Protein AF-A0A932M7Z5-F1 (afdb_monomer_lite)

Structure (mmCIF, N/CA/C/O backbone):
data_AF-A0A932M7Z5-F1
#
_entry.id   AF-A0A932M7Z5-F1
#
loop_
_atom_site.group_PDB
_atom_site.id
_atom_site.type_symbol
_atom_site.label_atom_id
_atom_site.label_alt_id
_atom_site.label_comp_id
_atom_site.label_asym_id
_atom_site.label_entity_id
_atom_site.label_seq_id
_atom_site.pdbx_PDB_ins_code
_atom_site.Cartn_x
_atom_site.Cartn_y
_atom_site.Cartn_z
_atom_site.occupancy
_atom_site.B_iso_or_equiv
_atom_site.auth_seq_id
_atom_site.auth_comp_id
_atom_site.auth_asym_id
_atom_site.auth_atom_id
_atom_site.pdbx_PDB_model_num
ATOM 1 N N . MET A 1 1 ? -19.912 11.117 12.215 1.00 63.91 1 MET A N 1
ATOM 2 C CA . MET A 1 1 ? -18.447 11.247 12.408 1.00 63.91 1 MET A CA 1
ATOM 3 C C . MET A 1 1 ? -17.814 11.539 11.056 1.00 63.91 1 MET A C 1
ATOM 5 O O . MET A 1 1 ? -18.354 11.067 10.069 1.00 63.91 1 MET A O 1
ATOM 9 N N . GLN A 1 2 ? -16.744 12.336 10.989 1.00 80.19 2 GLN A N 1
ATOM 10 C CA . GLN A 1 2 ? -16.013 12.571 9.733 1.00 80.19 2 GLN A CA 1
ATOM 11 C C . GLN A 1 2 ? -14.904 11.522 9.574 1.00 80.19 2 GLN A C 1
ATOM 13 O O . GLN A 1 2 ? -14.180 11.260 10.540 1.00 80.19 2 GLN A O 1
ATOM 18 N N . SER A 1 3 ? -14.764 10.945 8.381 1.00 88.50 3 SER A N 1
ATOM 19 C CA . SER A 1 3 ? -13.643 10.065 8.031 1.00 88.50 3 SER A CA 1
ATOM 20 C C . SER A 1 3 ? -12.404 10.894 7.700 1.00 88.50 3 SER A C 1
ATOM 22 O O . SER A 1 3 ? -12.490 11.932 7.046 1.00 88.50 3 SER A O 1
ATOM 24 N N . LYS A 1 4 ? -11.243 10.438 8.158 1.00 93.50 4 LYS A N 1
ATOM 25 C CA . LYS A 1 4 ? -9.931 10.989 7.827 1.00 93.50 4 LYS A CA 1
ATOM 26 C C . LYS A 1 4 ? -9.373 10.188 6.661 1.00 93.50 4 LYS A C 1
ATOM 28 O O . LYS A 1 4 ? -9.180 8.983 6.785 1.00 93.50 4 LYS A O 1
ATOM 33 N N . VAL A 1 5 ? -9.119 10.855 5.544 1.00 95.12 5 VAL A N 1
ATOM 34 C CA . VAL A 1 5 ? -8.548 10.224 4.351 1.00 95.12 5 VAL A CA 1
ATOM 35 C C . VAL A 1 5 ? -7.115 10.709 4.183 1.00 95.12 5 VAL A C 1
ATOM 37 O O . VAL A 1 5 ? -6.866 11.913 4.180 1.00 95.12 5 VAL A O 1
ATOM 40 N N . VAL A 1 6 ? -6.180 9.770 4.064 1.00 95.69 6 VAL A N 1
ATOM 41 C CA . VAL A 1 6 ? -4.764 10.029 3.794 1.00 95.69 6 VAL A CA 1
ATOM 42 C C . VAL A 1 6 ? -4.445 9.515 2.404 1.00 95.69 6 VAL A C 1
ATOM 44 O O . V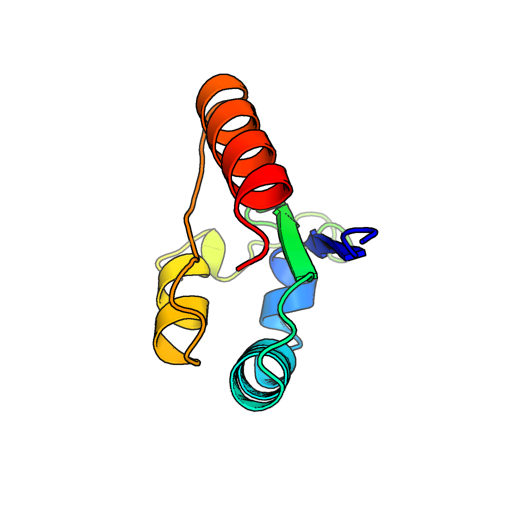AL A 1 6 ? -4.742 8.367 2.085 1.00 95.69 6 VAL A O 1
ATOM 47 N N . PHE A 1 7 ? -3.828 10.367 1.595 1.00 96.81 7 PHE A N 1
ATOM 48 C CA . PHE A 1 7 ? -3.304 10.010 0.286 1.00 96.81 7 PHE A CA 1
ATOM 49 C C . PHE A 1 7 ? -1.791 9.872 0.372 1.00 96.81 7 PHE A C 1
ATOM 51 O O . PHE A 1 7 ? -1.121 10.745 0.923 1.00 96.81 7 PHE A O 1
ATOM 58 N N . ASP A 1 8 ? -1.268 8.788 -0.183 1.00 96.62 8 ASP A N 1
ATOM 59 C CA . ASP A 1 8 ? 0.152 8.466 -0.156 1.00 96.62 8 ASP A CA 1
ATOM 60 C C . ASP A 1 8 ? 0.578 7.797 -1.467 1.00 96.62 8 ASP A C 1
ATOM 62 O O . ASP A 1 8 ? -0.256 7.319 -2.236 1.00 96.62 8 ASP A O 1
ATOM 66 N N . GLY A 1 9 ? 1.879 7.762 -1.731 1.00 96.44 9 GLY A N 1
ATOM 67 C CA . GLY A 1 9 ? 2.457 7.018 -2.850 1.00 96.44 9 GLY A CA 1
ATOM 68 C C . GLY A 1 9 ? 3.122 5.735 -2.366 1.00 96.44 9 GLY A C 1
ATOM 69 O O . GLY A 1 9 ? 3.672 5.700 -1.266 1.00 96.44 9 GLY A O 1
ATOM 70 N N . ASN A 1 10 ? 3.152 4.697 -3.200 1.00 96.69 10 ASN A N 1
ATOM 71 C CA . ASN A 1 10 ? 3.886 3.456 -2.927 1.00 96.69 10 ASN A CA 1
ATOM 72 C C . ASN A 1 10 ? 5.338 3.710 -2.490 1.00 96.69 10 ASN A C 1
ATOM 74 O O . ASN A 1 10 ? 5.796 3.125 -1.515 1.00 96.69 10 ASN A O 1
ATOM 78 N N . GLY A 1 11 ? 6.055 4.616 -3.163 1.00 96.38 11 GLY A N 1
ATOM 79 C CA . GLY A 1 11 ? 7.433 4.955 -2.816 1.00 96.38 11 GLY A CA 1
ATOM 80 C C . GLY A 1 11 ? 7.565 5.615 -1.440 1.00 96.38 11 GLY A C 1
ATOM 81 O O . GLY A 1 11 ? 8.467 5.280 -0.680 1.00 96.38 11 GLY A O 1
ATOM 82 N N . SER A 1 12 ? 6.650 6.521 -1.096 1.00 96.38 12 SER A N 1
ATOM 83 C CA . SER A 1 12 ? 6.624 7.180 0.217 1.00 96.38 12 SER A CA 1
ATOM 84 C C . SER A 1 12 ? 6.303 6.177 1.330 1.00 96.38 12 SER A C 1
ATOM 86 O O . SER A 1 12 ? 7.030 6.106 2.324 1.00 96.38 12 SER A O 1
ATOM 88 N N . LEU A 1 13 ? 5.312 5.307 1.114 1.00 97.75 13 LEU A N 1
ATOM 89 C CA . LEU A 1 13 ? 4.970 4.256 2.066 1.00 97.75 13 LEU A CA 1
ATOM 90 C C . LEU A 1 13 ? 6.112 3.247 2.257 1.00 97.75 13 LEU A C 1
ATOM 92 O O . LEU A 1 13 ? 6.420 2.885 3.391 1.00 97.75 13 LEU A O 1
ATOM 96 N N . LEU A 1 14 ? 6.785 2.832 1.178 1.00 97.31 14 LEU A N 1
ATOM 97 C CA . LEU A 1 14 ? 7.955 1.948 1.246 1.00 97.31 14 LEU A CA 1
ATOM 98 C C . LEU A 1 14 ? 9.086 2.542 2.095 1.00 97.31 14 LEU A C 1
ATOM 100 O O . LEU A 1 14 ? 9.768 1.808 2.809 1.00 97.31 14 LEU A O 1
ATOM 104 N N . LEU A 1 15 ? 9.272 3.862 2.051 1.00 96.31 15 LEU A N 1
ATOM 105 C CA . LEU A 1 15 ? 10.263 4.563 2.871 1.00 96.31 15 LEU A CA 1
ATOM 106 C C 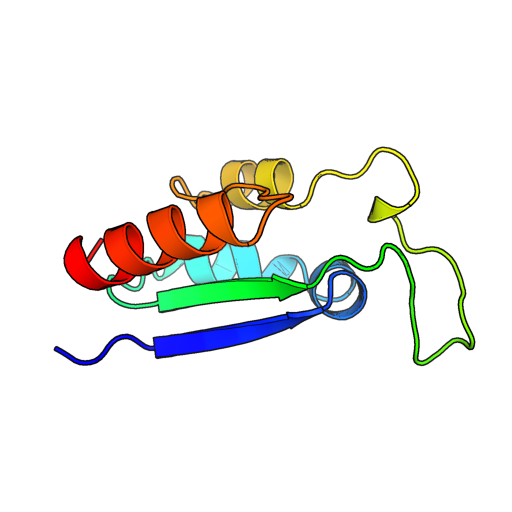. LEU A 1 15 ? 9.805 4.771 4.325 1.00 96.31 15 LEU A C 1
ATOM 108 O O . LEU A 1 15 ? 10.629 5.106 5.174 1.00 96.31 15 LEU A O 1
ATOM 112 N N . ASN A 1 16 ? 8.523 4.550 4.633 1.00 97.31 16 ASN A N 1
ATOM 113 C CA . ASN A 1 16 ? 7.941 4.757 5.958 1.00 97.31 16 ASN A CA 1
ATOM 114 C C . ASN A 1 16 ? 7.003 3.615 6.397 1.00 97.31 16 ASN A C 1
ATOM 116 O O . ASN A 1 16 ? 5.915 3.844 6.932 1.00 97.31 16 ASN A O 1
ATOM 120 N N . LEU A 1 17 ? 7.430 2.361 6.226 1.00 98.06 17 LEU A N 1
ATOM 121 C CA . LEU A 1 17 ? 6.628 1.189 6.612 1.00 98.06 17 LEU A CA 1
ATOM 122 C C . LEU A 1 17 ? 6.304 1.133 8.115 1.00 98.06 17 LEU A C 1
ATOM 124 O O . LEU A 1 17 ? 5.287 0.561 8.504 1.00 98.06 17 LEU A O 1
ATOM 128 N N . GLY A 1 18 ? 7.120 1.765 8.968 1.00 98.06 18 GLY A N 1
ATOM 129 C CA . GLY A 1 18 ? 6.853 1.870 10.408 1.00 98.06 18 GLY A CA 1
ATOM 130 C C . GLY A 1 18 ? 5.537 2.586 10.737 1.00 98.06 18 GLY A C 1
ATOM 131 O O . GLY A 1 18 ? 4.931 2.311 11.774 1.00 98.06 18 GLY A O 1
ATOM 132 N N . SER A 1 19 ? 5.045 3.443 9.836 1.00 97.69 19 SER A N 1
ATOM 133 C CA . SER A 1 19 ? 3.738 4.091 9.983 1.00 97.69 19 SER A CA 1
ATOM 134 C C . SER A 1 19 ? 2.579 3.091 10.017 1.00 97.69 19 SER A C 1
ATOM 136 O O . SER A 1 19 ? 1.652 3.279 10.801 1.00 97.69 19 SER A O 1
ATOM 138 N N . LEU A 1 20 ? 2.653 1.989 9.260 1.00 98.25 20 LEU A N 1
ATOM 139 C CA . LEU A 1 20 ? 1.615 0.952 9.246 1.00 98.25 20 LEU A CA 1
ATOM 140 C C . LEU A 1 20 ? 1.499 0.265 10.608 1.00 98.25 20 LEU A C 1
ATOM 142 O O . LEU A 1 20 ? 0.393 0.055 11.099 1.00 98.25 20 LEU A O 1
ATOM 146 N N . ALA A 1 21 ? 2.633 -0.018 11.256 1.00 98.12 21 ALA A N 1
ATOM 147 C CA . ALA A 1 21 ? 2.650 -0.579 12.604 1.00 98.12 21 ALA A CA 1
ATOM 148 C C . ALA A 1 21 ? 2.068 0.403 13.636 1.00 98.12 21 ALA A C 1
ATOM 150 O O . ALA A 1 21 ? 1.341 -0.006 14.542 1.00 98.12 21 ALA A O 1
ATOM 151 N N . ALA A 1 22 ? 2.348 1.703 13.498 1.00 97.81 22 ALA A N 1
ATOM 152 C CA . ALA A 1 22 ? 1.763 2.724 14.365 1.00 97.81 22 ALA A CA 1
ATOM 153 C C . ALA A 1 22 ? 0.239 2.832 14.174 1.00 97.81 22 ALA A C 1
ATOM 155 O O . ALA A 1 22 ? -0.499 2.830 15.159 1.00 97.81 22 ALA A O 1
ATOM 156 N N . ILE A 1 23 ? -0.237 2.864 12.924 1.00 97.31 23 ILE A N 1
ATOM 157 C CA . ILE A 1 23 ? -1.669 2.877 12.588 1.00 97.31 23 ILE A CA 1
ATOM 158 C C . ILE A 1 23 ? -2.363 1.641 13.167 1.00 97.31 23 ILE A C 1
ATOM 160 O O . ILE A 1 23 ? -3.390 1.778 13.828 1.00 97.31 23 ILE A O 1
ATOM 164 N N . ALA A 1 24 ? -1.781 0.453 12.984 1.00 97.50 24 ALA A N 1
ATOM 165 C CA . ALA A 1 24 ? -2.346 -0.793 13.489 1.00 97.50 24 ALA A CA 1
ATOM 166 C C . ALA A 1 24 ? -2.484 -0.813 15.022 1.00 97.50 24 ALA A C 1
ATOM 168 O O . ALA A 1 24 ? -3.512 -1.258 15.533 1.00 97.50 24 ALA A O 1
ATOM 169 N N . ASN A 1 25 ? -1.492 -0.292 15.756 1.00 97.81 25 ASN A N 1
ATOM 170 C CA . ASN A 1 25 ? -1.538 -0.209 17.221 1.00 97.81 25 ASN A CA 1
ATOM 171 C C . ASN A 1 25 ? -2.517 0.856 17.736 1.00 97.81 25 ASN A C 1
ATOM 173 O O . ASN A 1 25 ? -3.137 0.661 18.778 1.00 97.81 25 ASN A O 1
ATOM 177 N N . LEU A 1 26 ? -2.650 1.985 17.033 1.00 96.81 26 LEU A N 1
ATOM 178 C CA . LEU A 1 26 ? -3.583 3.051 17.413 1.00 96.81 26 LEU A CA 1
ATOM 179 C C . LEU A 1 26 ? -5.038 2.720 17.063 1.00 96.81 26 LEU A C 1
ATOM 181 O O . LEU A 1 26 ? -5.941 3.280 17.677 1.00 96.81 26 LEU A O 1
ATOM 185 N N . HIS A 1 27 ? -5.252 1.844 16.079 1.00 93.56 27 HIS A N 1
ATOM 186 C CA . HIS A 1 27 ? -6.562 1.373 15.630 1.00 93.56 27 HIS A CA 1
ATOM 187 C C . HIS A 1 27 ? -7.601 2.498 15.411 1.00 93.56 27 HIS A C 1
ATOM 189 O O . HIS A 1 27 ? -8.694 2.474 15.981 1.00 93.56 27 HIS A O 1
ATOM 195 N N . PRO A 1 28 ? -7.281 3.537 14.613 1.00 92.56 28 PRO A N 1
ATOM 196 C CA . PRO A 1 28 ? -8.205 4.642 14.396 1.00 92.56 28 PRO A CA 1
ATOM 197 C C . PRO A 1 28 ? -9.435 4.193 13.591 1.00 92.56 28 PRO A C 1
ATOM 199 O O . PRO A 1 28 ? -9.336 3.974 12.390 1.00 92.56 28 PRO A O 1
ATOM 202 N N . HIS A 1 29 ? -10.609 4.183 14.228 1.00 89.50 29 HIS A N 1
ATOM 203 C CA . HIS A 1 29 ? -11.900 3.760 13.646 1.00 89.50 29 HIS A CA 1
ATOM 204 C C . HIS A 1 29 ? -12.434 4.603 12.471 1.00 89.50 29 HIS A C 1
ATOM 206 O O . HIS A 1 29 ? -13.563 4.434 12.020 1.00 89.50 29 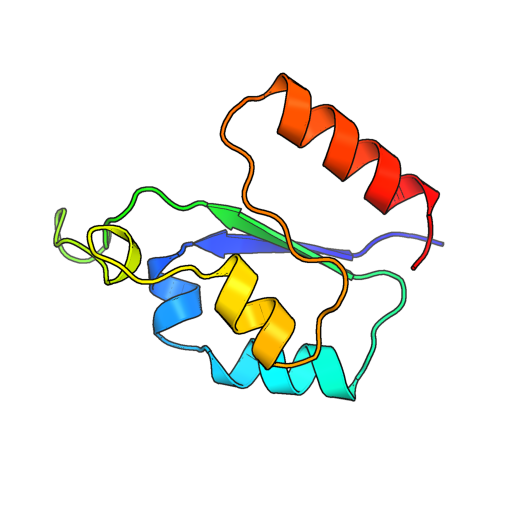HIS A O 1
ATOM 212 N N . ASN A 1 30 ? -11.697 5.626 12.046 1.00 91.44 30 ASN A N 1
ATOM 213 C CA . ASN A 1 30 ? -12.148 6.551 11.014 1.00 91.44 30 ASN A CA 1
ATOM 214 C C . ASN A 1 30 ? -11.038 6.942 10.040 1.00 91.44 30 ASN A C 1
ATOM 216 O O . ASN A 1 30 ? -11.116 8.024 9.461 1.00 91.44 30 ASN A O 1
ATOM 220 N N . LEU A 1 31 ? -9.996 6.120 9.889 1.00 94.31 31 LEU A N 1
ATOM 221 C CA . LEU A 1 31 ? -8.879 6.394 8.987 1.00 94.31 31 LEU A CA 1
ATOM 222 C C . LEU A 1 31 ? -8.951 5.521 7.731 1.00 94.31 31 LEU A C 1
ATOM 224 O O . LEU A 1 31 ? -8.985 4.300 7.820 1.00 94.31 31 LEU A O 1
ATOM 228 N N . ILE A 1 32 ? -8.869 6.155 6.564 1.00 95.31 32 ILE A N 1
ATOM 229 C CA . ILE A 1 32 ? -8.708 5.491 5.268 1.00 95.31 32 ILE A CA 1
ATOM 230 C C . ILE A 1 32 ? -7.367 5.939 4.684 1.00 95.31 32 ILE A C 1
ATOM 232 O O . ILE A 1 32 ? -7.157 7.132 4.463 1.00 95.31 32 ILE A O 1
ATOM 236 N N . HIS A 1 33 ? -6.458 4.998 4.431 1.00 96.69 33 HIS A N 1
ATOM 237 C CA . HIS A 1 33 ? -5.151 5.265 3.821 1.00 96.69 33 HIS A CA 1
ATOM 238 C C . HIS A 1 33 ? -5.151 4.753 2.382 1.00 96.69 33 HIS A C 1
ATOM 240 O O . HIS A 1 33 ? -5.173 3.551 2.136 1.00 96.69 33 HIS A O 1
ATOM 246 N N . ILE A 1 34 ? -5.165 5.680 1.430 1.00 97.12 34 ILE A N 1
ATOM 247 C CA . ILE A 1 34 ? -5.176 5.403 -0.004 1.00 97.12 34 ILE A CA 1
ATOM 248 C C . ILE A 1 34 ? -3.750 5.545 -0.522 1.00 97.12 34 ILE A C 1
ATOM 250 O O . ILE A 1 34 ? -3.155 6.619 -0.428 1.00 97.12 34 ILE A O 1
ATOM 254 N N . VAL A 1 35 ? -3.220 4.462 -1.084 1.00 97.50 35 VAL A N 1
ATOM 255 C CA . VAL A 1 35 ? -1.858 4.406 -1.617 1.00 97.50 35 VAL A CA 1
ATOM 256 C C . VAL A 1 35 ? -1.924 4.283 -3.132 1.00 97.50 35 VAL A C 1
ATOM 258 O O . VAL A 1 35 ? -2.461 3.309 -3.658 1.00 97.50 35 VAL A O 1
ATOM 261 N N . PHE A 1 36 ? -1.375 5.267 -3.835 1.00 96.44 36 PHE A N 1
ATOM 262 C CA . PHE A 1 36 ? -1.221 5.217 -5.282 1.00 96.44 36 PHE A CA 1
ATOM 263 C C . PHE A 1 36 ? 0.043 4.440 -5.631 1.00 96.44 36 PHE A C 1
ATOM 265 O O . PHE A 1 36 ? 1.155 4.865 -5.314 1.00 96.44 36 PHE A O 1
ATOM 272 N N . ASP A 1 37 ? -0.135 3.297 -6.284 1.00 96.50 37 ASP A N 1
ATOM 273 C CA . ASP A 1 37 ? 0.962 2.442 -6.716 1.00 96.50 37 ASP A CA 1
ATOM 274 C C . ASP A 1 37 ? 1.163 2.540 -8.228 1.00 96.50 37 ASP A C 1
ATOM 276 O O . ASP A 1 37 ? 0.502 1.871 -9.018 1.00 96.50 37 ASP A O 1
ATOM 280 N N . ASN A 1 38 ? 2.078 3.419 -8.631 1.00 95.19 38 ASN A N 1
ATOM 281 C CA . ASN A 1 38 ? 2.549 3.542 -10.011 1.00 95.19 38 ASN A CA 1
ATOM 282 C C . ASN A 1 38 ? 3.839 2.729 -10.254 1.00 95.19 38 ASN A C 1
ATOM 284 O O . ASN A 1 38 ? 4.502 2.922 -11.273 1.00 95.19 38 ASN A O 1
ATOM 288 N N . ALA A 1 39 ? 4.232 1.870 -9.306 1.00 96.62 39 ALA A N 1
ATOM 289 C CA . ALA A 1 39 ? 5.459 1.081 -9.325 1.00 96.62 39 ALA A CA 1
ATOM 290 C C . ALA A 1 39 ? 6.771 1.890 -9.437 1.00 96.62 39 ALA A C 1
ATOM 292 O O . ALA A 1 39 ? 7.835 1.309 -9.665 1.00 96.62 39 ALA A O 1
ATOM 293 N N . CYS A 1 40 ? 6.769 3.206 -9.200 1.00 96.06 40 CYS A N 1
ATOM 294 C CA . CYS A 1 40 ? 7.909 4.063 -9.527 1.00 96.06 40 CYS A CA 1
ATOM 295 C C . CYS A 1 40 ? 8.126 5.236 -8.547 1.00 96.06 40 CYS A C 1
ATOM 297 O O . CYS A 1 40 ? 7.199 5.907 -8.106 1.00 96.06 40 CYS A O 1
ATOM 299 N N . TYR A 1 41 ? 9.393 5.563 -8.276 1.00 92.75 41 TYR A N 1
ATOM 300 C CA . TYR A 1 41 ? 9.793 6.794 -7.602 1.00 92.75 41 TYR A CA 1
ATOM 301 C C . TYR A 1 41 ? 9.830 7.959 -8.600 1.00 92.75 41 TYR A C 1
ATOM 303 O O . TYR A 1 41 ? 10.835 8.186 -9.283 1.00 92.75 41 TYR A O 1
ATOM 311 N N . GLU A 1 42 ? 8.755 8.750 -8.654 1.00 87.75 42 GLU A N 1
ATOM 312 C CA . GLU A 1 42 ? 8.681 9.930 -9.536 1.00 87.75 42 GLU A CA 1
ATOM 313 C C . GLU A 1 42 ? 9.783 10.957 -9.234 1.00 87.75 42 GLU A C 1
ATOM 315 O O . GLU A 1 42 ? 10.401 11.506 -10.148 1.00 87.75 42 GLU A O 1
ATOM 320 N N . SER A 1 43 ? 10.118 11.143 -7.953 1.00 83.81 43 SER A N 1
ATOM 321 C CA . SER A 1 43 ? 11.203 12.031 -7.509 1.00 83.81 43 SER A CA 1
ATOM 322 C C . SER A 1 43 ? 12.581 11.615 -8.033 1.00 83.81 43 SER A C 1
ATOM 324 O O . SER A 1 43 ? 13.462 12.455 -8.203 1.00 83.81 43 SER A O 1
ATOM 326 N N . SER A 1 44 ? 12.762 10.326 -8.333 1.00 83.12 44 SER A N 1
ATOM 327 C CA . SER A 1 44 ? 13.998 9.745 -8.866 1.00 83.12 44 SER A CA 1
ATOM 328 C C . SER A 1 44 ? 13.912 9.484 -10.370 1.00 83.12 44 SER A C 1
ATOM 330 O O . SER A 1 44 ? 14.542 8.561 -10.880 1.00 83.12 44 SER A O 1
ATOM 332 N N . ARG A 1 45 ? 13.141 10.311 -11.094 1.00 87.38 45 ARG A N 1
ATOM 333 C CA . ARG A 1 45 ? 13.031 10.287 -12.563 1.00 87.38 45 ARG A CA 1
ATOM 334 C C . ARG A 1 45 ? 12.554 8.951 -13.139 1.00 87.38 45 ARG A C 1
ATOM 336 O O . ARG A 1 45 ? 12.985 8.584 -14.229 1.00 87.38 45 ARG A O 1
ATOM 343 N N . GLY A 1 46 ? 11.682 8.224 -12.446 1.00 89.94 46 GLY A N 1
ATOM 344 C CA . GLY A 1 46 ? 11.141 6.987 -13.014 1.00 89.94 46 GLY A CA 1
ATOM 345 C C . GLY A 1 46 ? 11.714 5.697 -12.430 1.00 89.94 46 GLY A C 1
ATOM 346 O O . GLY A 1 46 ? 11.416 4.624 -12.948 1.00 89.94 46 GLY A O 1
ATOM 347 N N . ALA A 1 47 ? 12.591 5.773 -11.422 1.00 94.44 47 ALA A N 1
ATOM 348 C CA . ALA A 1 47 ? 13.254 4.582 -10.900 1.00 94.44 47 ALA A CA 1
ATOM 349 C C . ALA A 1 47 ? 12.225 3.589 -10.320 1.00 94.44 47 ALA A C 1
ATOM 351 O O . ALA A 1 47 ? 11.336 4.013 -9.576 1.00 94.44 47 ALA A O 1
ATOM 352 N N . PRO A 1 48 ? 12.332 2.282 -10.619 1.00 96.81 48 PRO A N 1
ATOM 353 C CA . PRO A 1 48 ? 11.377 1.295 -10.135 1.00 96.81 48 PRO A CA 1
ATOM 354 C C . PRO A 1 48 ? 11.394 1.219 -8.607 1.00 96.81 48 PRO A C 1
ATOM 356 O O . PRO A 1 48 ? 12.447 1.248 -7.966 1.00 96.81 48 PRO A O 1
ATOM 359 N N . THR A 1 49 ? 10.207 1.110 -8.025 1.00 97.62 49 THR A N 1
ATOM 360 C CA . THR A 1 49 ? 10.029 0.822 -6.595 1.00 97.62 49 THR A CA 1
ATOM 361 C C . THR A 1 49 ? 10.013 -0.685 -6.355 1.00 97.62 49 THR A C 1
ATOM 363 O O . THR A 1 49 ? 9.983 -1.479 -7.295 1.00 97.62 49 THR A O 1
ATOM 366 N N . ALA A 1 50 ? 9.979 -1.104 -5.090 1.00 97.44 50 ALA A N 1
ATOM 367 C CA . ALA A 1 50 ? 9.859 -2.520 -4.752 1.00 97.44 50 ALA A CA 1
ATOM 368 C C . ALA A 1 50 ? 8.540 -3.147 -5.261 1.00 97.44 50 ALA A C 1
ATOM 370 O O . ALA A 1 50 ? 8.512 -4.340 -5.568 1.00 97.44 50 ALA A O 1
ATOM 371 N N . THR A 1 51 ? 7.477 -2.347 -5.426 1.00 97.50 51 THR A N 1
ATOM 372 C CA . THR A 1 51 ? 6.192 -2.805 -5.986 1.00 97.50 51 THR A CA 1
ATOM 373 C C . THR A 1 51 ? 6.229 -3.017 -7.501 1.00 97.50 51 THR A C 1
ATOM 375 O O . THR A 1 51 ? 5.355 -3.684 -8.038 1.00 97.50 51 THR A O 1
ATOM 378 N N . ALA A 1 52 ? 7.283 -2.563 -8.199 1.00 97.44 52 ALA A N 1
ATOM 379 C CA . ALA A 1 52 ? 7.565 -3.010 -9.570 1.00 97.44 52 ALA A CA 1
ATOM 380 C C . ALA A 1 52 ? 8.023 -4.479 -9.637 1.00 97.44 52 ALA A C 1
ATOM 382 O O . ALA A 1 52 ? 8.062 -5.068 -10.716 1.00 97.44 52 ALA A O 1
ATOM 383 N N . GLY A 1 53 ? 8.439 -5.044 -8.498 1.00 97.06 53 GLY A N 1
ATOM 384 C CA . GLY A 1 53 ? 8.855 -6.432 -8.350 1.00 97.06 53 GLY A CA 1
ATOM 385 C C . GLY A 1 53 ? 7.775 -7.281 -7.683 1.00 97.06 53 GLY A C 1
ATOM 386 O O . GLY A 1 53 ? 6.653 -7.382 -8.162 1.00 97.06 53 GLY A O 1
ATOM 387 N N . VAL A 1 54 ? 8.140 -7.936 -6.581 1.00 97.19 54 VAL A N 1
ATOM 388 C CA . VAL A 1 54 ? 7.284 -8.913 -5.879 1.00 97.19 54 VAL A CA 1
ATOM 389 C C . VAL A 1 54 ? 6.633 -8.360 -4.610 1.00 97.19 54 VAL A C 1
ATOM 391 O O . VAL A 1 54 ? 5.932 -9.086 -3.910 1.00 97.19 54 VAL A O 1
ATOM 394 N N . THR A 1 55 ? 6.913 -7.106 -4.253 1.00 98.12 55 THR A N 1
ATOM 395 C CA . THR A 1 55 ? 6.430 -6.524 -3.001 1.00 98.12 55 THR A CA 1
ATOM 396 C C . THR A 1 55 ? 4.944 -6.194 -3.086 1.00 98.12 55 THR A C 1
ATOM 398 O O . THR A 1 55 ? 4.530 -5.424 -3.944 1.00 98.12 55 THR A O 1
ATOM 401 N N . ASP A 1 56 ? 4.166 -6.722 -2.140 1.00 97.94 56 ASP A N 1
ATOM 402 C CA . ASP A 1 56 ? 2.733 -6.464 -1.991 1.00 97.94 56 ASP A CA 1
ATOM 403 C C . ASP A 1 56 ? 2.480 -5.594 -0.747 1.00 97.94 56 ASP A C 1
ATOM 405 O O . ASP A 1 56 ? 2.636 -6.040 0.395 1.00 97.94 56 ASP A O 1
ATOM 409 N N . LEU A 1 57 ? 2.083 -4.338 -0.968 1.00 98.31 57 LEU A N 1
ATOM 410 C CA . LEU A 1 57 ? 1.797 -3.387 0.110 1.00 98.31 57 LEU A CA 1
ATOM 411 C C . LEU A 1 57 ? 0.551 -3.759 0.922 1.00 98.31 57 LEU A C 1
ATOM 413 O O . LEU A 1 57 ? 0.527 -3.520 2.129 1.00 98.31 57 LEU A O 1
ATOM 417 N N . ALA A 1 58 ? -0.465 -4.367 0.304 1.00 97.88 58 ALA A N 1
ATOM 418 C CA . ALA A 1 58 ? -1.665 -4.799 1.015 1.00 97.88 58 ALA A CA 1
ATOM 419 C C . ALA A 1 58 ? -1.350 -5.982 1.942 1.00 97.88 58 ALA A C 1
ATOM 421 O O . ALA A 1 58 ? -1.831 -6.026 3.076 1.00 97.88 58 ALA A O 1
ATOM 422 N N . ALA A 1 59 ? -0.502 -6.914 1.498 1.00 98.31 59 ALA A N 1
ATOM 423 C CA . ALA A 1 59 ? -0.005 -7.998 2.341 1.00 98.31 59 ALA A CA 1
ATOM 424 C C . ALA A 1 59 ? 0.845 -7.474 3.510 1.00 98.31 59 ALA A C 1
ATOM 426 O O . ALA A 1 59 ? 0.672 -7.930 4.641 1.00 98.31 59 ALA A O 1
ATOM 427 N N . ILE A 1 60 ? 1.711 -6.482 3.271 1.00 98.44 60 ILE A N 1
ATOM 428 C CA . ILE A 1 60 ? 2.496 -5.835 4.334 1.00 98.44 60 ILE A CA 1
ATOM 429 C C . ILE A 1 60 ? 1.581 -5.139 5.348 1.00 98.44 60 ILE A C 1
ATOM 431 O O . ILE A 1 60 ? 1.757 -5.330 6.550 1.00 98.44 60 ILE A O 1
ATOM 435 N N . ALA A 1 61 ? 0.578 -4.381 4.894 1.00 98.25 61 ALA A N 1
ATOM 436 C CA . ALA A 1 61 ? -0.385 -3.720 5.776 1.00 98.25 61 ALA A CA 1
ATOM 437 C C . ALA A 1 61 ? -1.146 -4.728 6.656 1.00 98.25 61 ALA A C 1
ATOM 439 O O . ALA A 1 61 ? -1.269 -4.522 7.865 1.00 98.25 61 ALA A O 1
ATOM 440 N N . LYS A 1 62 ? -1.567 -5.865 6.084 1.00 98.38 62 LYS A N 1
ATOM 441 C CA . LYS A 1 62 ? -2.160 -6.976 6.850 1.00 98.38 62 LYS A CA 1
ATOM 442 C C . LYS A 1 62 ? -1.191 -7.552 7.871 1.00 98.38 62 LYS A C 1
ATOM 444 O O . LYS A 1 62 ? -1.569 -7.735 9.024 1.00 98.38 62 LYS A O 1
ATOM 449 N N . GLY A 1 63 ? 0.057 -7.796 7.471 1.00 98.25 63 GLY A N 1
ATOM 450 C CA . GLY A 1 63 ? 1.114 -8.272 8.365 1.00 98.25 63 GLY A CA 1
ATOM 451 C C . GLY A 1 63 ? 1.422 -7.303 9.510 1.00 98.25 63 GLY A C 1
ATOM 452 O O . GLY A 1 63 ? 1.779 -7.743 10.599 1.00 98.25 63 GLY A O 1
ATOM 453 N N . ALA A 1 64 ? 1.227 -5.998 9.296 1.00 98.19 64 ALA A N 1
ATOM 454 C CA . ALA A 1 64 ? 1.359 -4.972 10.327 1.00 98.19 64 ALA A CA 1
ATOM 455 C C . ALA A 1 64 ? 0.164 -4.915 11.301 1.00 98.19 64 ALA A C 1
ATOM 457 O O . ALA A 1 64 ? 0.282 -4.283 12.347 1.00 98.19 64 ALA A O 1
ATOM 458 N N . GLY A 1 65 ? -0.962 -5.568 10.986 1.00 97.62 65 GLY A N 1
ATOM 459 C CA . GLY A 1 65 ? -2.167 -5.615 11.824 1.00 97.62 65 GLY A CA 1
ATOM 460 C C . GLY A 1 65 ? -3.369 -4.832 11.283 1.00 97.62 65 GLY A C 1
ATOM 461 O O . GLY A 1 65 ? -4.383 -4.731 11.971 1.00 97.62 65 GLY A O 1
ATOM 462 N N . ILE A 1 66 ? -3.298 -4.296 10.060 1.00 96.75 66 ILE A N 1
ATOM 463 C CA . ILE A 1 66 ? -4.431 -3.634 9.397 1.00 96.75 66 ILE A CA 1
ATOM 464 C C . ILE A 1 66 ? -5.243 -4.697 8.651 1.00 96.75 66 ILE A C 1
ATOM 466 O O . ILE A 1 66 ? -4.903 -5.091 7.537 1.00 96.75 66 ILE A O 1
ATOM 470 N N . ALA A 1 67 ? -6.324 -5.180 9.268 1.00 92.38 67 ALA A N 1
ATOM 471 C CA . ALA A 1 67 ? -7.147 -6.251 8.694 1.00 92.38 67 ALA A CA 1
ATOM 472 C C . ALA A 1 67 ? -7.763 -5.861 7.335 1.00 92.38 67 ALA A C 1
ATOM 474 O O . ALA A 1 67 ? -7.781 -6.662 6.395 1.00 92.38 67 ALA A O 1
ATOM 475 N N . ASN A 1 68 ? -8.212 -4.609 7.220 1.00 93.00 68 ASN A N 1
ATOM 476 C CA . ASN A 1 68 ? -8.868 -4.068 6.034 1.00 93.00 68 ASN A CA 1
ATOM 477 C C . ASN A 1 68 ? -7.848 -3.393 5.106 1.00 93.00 68 ASN A C 1
ATOM 479 O O . ASN A 1 68 ? -7.749 -2.171 5.058 1.00 93.00 68 ASN A O 1
ATOM 483 N N . ALA A 1 69 ? -7.081 -4.199 4.369 1.00 96.06 69 ALA A N 1
ATOM 484 C CA . ALA A 1 69 ? -6.182 -3.715 3.321 1.00 96.06 69 ALA A CA 1
ATOM 485 C C . ALA A 1 69 ? -6.376 -4.509 2.022 1.00 96.06 69 ALA A C 1
ATOM 487 O O . ALA A 1 69 ? -6.371 -5.744 2.016 1.00 96.06 69 ALA A O 1
ATOM 488 N N . VAL A 1 70 ? -6.553 -3.809 0.904 1.00 95.81 70 VAL A N 1
ATOM 489 C CA . VAL A 1 70 ? -6.799 -4.418 -0.409 1.00 95.81 70 VAL A CA 1
ATOM 490 C C . VAL A 1 70 ? -6.068 -3.645 -1.499 1.00 95.81 70 VAL A C 1
ATOM 492 O O . VAL A 1 70 ? -5.978 -2.421 -1.441 1.00 95.81 70 VAL A O 1
ATOM 495 N N . ALA A 1 71 ? -5.565 -4.366 -2.499 1.00 96.12 71 ALA A N 1
ATOM 496 C CA . ALA A 1 71 ? -5.136 -3.777 -3.759 1.00 96.12 71 ALA A CA 1
ATOM 497 C C . ALA A 1 71 ? -6.327 -3.775 -4.726 1.00 96.12 71 ALA A C 1
ATOM 499 O O . ALA A 1 71 ? -7.029 -4.782 -4.850 1.00 96.12 71 ALA A O 1
ATOM 500 N N . VAL A 1 72 ? -6.561 -2.648 -5.395 1.00 95.75 72 VAL A N 1
ATOM 501 C CA . VAL A 1 72 ? -7.642 -2.481 -6.373 1.00 95.75 72 VAL A CA 1
ATOM 502 C C . VAL A 1 72 ? -7.071 -1.949 -7.678 1.00 95.75 72 VAL A C 1
ATOM 504 O O . VAL A 1 72 ? -6.281 -1.009 -7.681 1.00 95.75 72 VAL A O 1
ATOM 507 N N . ASN A 1 73 ? -7.500 -2.540 -8.794 1.00 94.44 73 ASN A N 1
ATOM 508 C CA . ASN A 1 73 ? -6.913 -2.278 -10.114 1.00 94.44 73 ASN A CA 1
ATOM 509 C C . ASN A 1 73 ? -7.930 -1.676 -11.096 1.00 94.44 73 ASN A C 1
ATOM 511 O O . ASN A 1 73 ? -7.663 -1.565 -12.291 1.00 94.44 73 ASN A O 1
ATOM 515 N N . SER A 1 74 ? -9.122 -1.317 -10.614 1.00 95.75 74 SER A N 1
ATOM 516 C CA . SER A 1 74 ? -10.170 -0.706 -11.422 1.00 95.75 74 SER A CA 1
ATOM 517 C C . SER A 1 74 ? -10.866 0.413 -10.654 1.00 95.75 74 SER A C 1
ATOM 519 O O . SER A 1 74 ? -11.035 0.346 -9.437 1.00 95.75 74 SER A O 1
ATOM 521 N N . VAL A 1 75 ? -11.317 1.441 -11.379 1.00 94.75 75 VAL A N 1
ATOM 522 C CA . VAL A 1 75 ? -12.100 2.549 -10.801 1.00 94.75 75 VAL A CA 1
ATOM 523 C C . VAL A 1 75 ? -13.386 2.031 -10.157 1.00 94.75 75 VAL A C 1
ATOM 525 O O . VAL A 1 75 ? -13.825 2.562 -9.138 1.00 94.75 75 VAL A O 1
ATOM 528 N N . LYS A 1 76 ? -13.976 0.974 -10.728 1.00 96.00 76 LYS A N 1
ATOM 529 C CA . LYS A 1 76 ? -15.179 0.337 -10.192 1.00 96.00 76 LYS A CA 1
ATOM 530 C C . LYS A 1 76 ? -14.909 -0.267 -8.815 1.00 96.00 76 LYS A C 1
ATOM 532 O O . LYS A 1 76 ? -15.626 0.067 -7.879 1.00 96.00 76 LYS A O 1
ATOM 537 N N . ASP A 1 77 ? -13.876 -1.097 -8.690 1.00 93.69 77 ASP A N 1
ATOM 538 C CA . ASP A 1 77 ? -13.538 -1.743 -7.418 1.00 93.69 77 ASP A CA 1
ATOM 539 C C . ASP A 1 77 ? -13.117 -0.697 -6.387 1.00 93.69 77 ASP A C 1
ATOM 541 O O . ASP A 1 77 ? -13.612 -0.713 -5.265 1.00 93.69 77 ASP A O 1
ATOM 545 N N . PHE A 1 78 ? -12.297 0.279 -6.790 1.00 94.62 78 PHE A N 1
ATOM 546 C CA . PHE A 1 78 ? -11.941 1.413 -5.938 1.00 94.62 78 PHE A CA 1
ATOM 547 C C . PHE A 1 78 ? -13.178 2.141 -5.399 1.00 94.62 78 PHE A C 1
ATOM 549 O O . PHE A 1 78 ? -13.262 2.395 -4.201 1.00 94.62 78 PHE A O 1
ATOM 556 N N . SER A 1 79 ? -14.158 2.437 -6.258 1.00 94.44 79 SER A N 1
ATOM 557 C CA . SER A 1 79 ? -15.386 3.128 -5.847 1.00 94.44 79 SER A CA 1
ATOM 558 C C . SER A 1 79 ? -16.198 2.301 -4.855 1.00 94.44 79 SER A C 1
ATOM 560 O O . SER A 1 79 ? -16.656 2.844 -3.855 1.00 94.44 79 SER A O 1
ATOM 562 N N . VAL A 1 80 ? -16.351 0.996 -5.107 1.00 92.19 80 VAL A N 1
ATOM 563 C CA . VAL A 1 80 ? -17.066 0.081 -4.204 1.00 92.19 80 VAL A CA 1
ATOM 564 C C . VAL A 1 80 ? -16.382 0.044 -2.838 1.00 92.19 80 VAL A C 1
ATOM 566 O O . VAL A 1 80 ? -17.007 0.383 -1.838 1.00 92.19 80 VAL A O 1
ATOM 569 N N . PHE A 1 81 ? -15.082 -0.259 -2.795 1.00 90.12 81 PHE A N 1
ATOM 570 C CA . PHE A 1 81 ? -14.343 -0.368 -1.536 1.00 90.12 81 PHE A CA 1
ATOM 571 C C . PHE A 1 81 ? -14.273 0.952 -0.767 1.00 90.12 81 PHE A C 1
ATOM 573 O O . PHE A 1 81 ? -14.348 0.947 0.462 1.00 90.12 81 PHE A O 1
ATOM 580 N N . LEU A 1 82 ? -14.145 2.087 -1.460 1.00 91.31 82 LEU A N 1
ATOM 581 C CA . LEU A 1 82 ? -14.131 3.395 -0.814 1.00 91.31 82 LEU A CA 1
ATOM 582 C C . LEU A 1 82 ? -15.489 3.716 -0.184 1.00 91.31 82 LEU A C 1
ATOM 584 O O . LEU A 1 82 ? -15.531 4.157 0.962 1.00 91.31 82 LEU A O 1
ATOM 588 N N . ILE A 1 83 ? -16.588 3.487 -0.908 1.00 90.88 83 ILE A N 1
ATOM 589 C CA . ILE A 1 83 ? -17.945 3.719 -0.395 1.00 90.88 83 ILE A CA 1
ATOM 590 C C . ILE A 1 83 ? -18.221 2.809 0.805 1.00 90.88 83 ILE A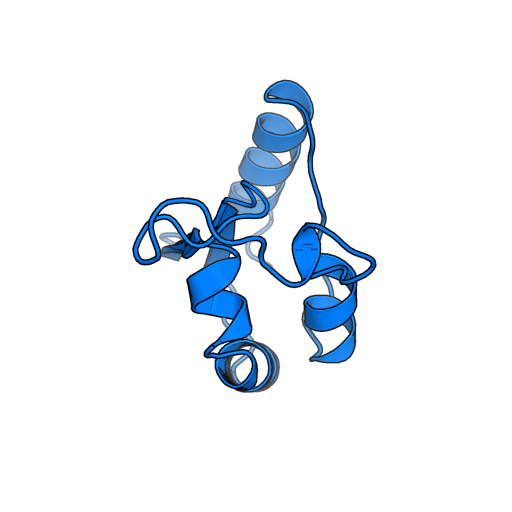 C 1
ATOM 592 O O . ILE A 1 83 ? -18.695 3.295 1.832 1.00 90.88 83 ILE A O 1
ATOM 596 N N . ASP A 1 84 ? -17.871 1.527 0.704 1.00 88.31 84 ASP A N 1
ATOM 597 C CA . ASP A 1 84 ? -18.023 0.572 1.801 1.00 88.31 84 ASP A CA 1
ATOM 598 C C . ASP A 1 84 ? -17.240 1.037 3.037 1.00 88.31 84 ASP A C 1
ATOM 600 O O . ASP A 1 84 ? -17.818 1.140 4.117 1.00 88.31 84 ASP A O 1
ATOM 604 N N . SER A 1 85 ? -15.972 1.435 2.863 1.00 87.12 85 SER A N 1
ATOM 605 C CA . SER A 1 85 ? -15.108 1.924 3.951 1.00 87.12 85 SER A CA 1
ATOM 606 C C . SER A 1 85 ? -15.622 3.215 4.598 1.00 87.12 85 SER A C 1
ATOM 608 O O . SER A 1 85 ? -15.464 3.424 5.800 1.00 87.12 85 SER A O 1
ATOM 610 N N . LEU A 1 86 ? -16.248 4.102 3.818 1.00 86.50 86 LEU A N 1
ATOM 611 C CA . LEU A 1 86 ? -16.834 5.345 4.325 1.00 86.50 86 LEU A CA 1
ATOM 612 C C . LEU A 1 86 ? -18.102 5.099 5.153 1.00 86.50 86 LEU A C 1
ATOM 614 O O . LEU A 1 86 ? -18.384 5.873 6.069 1.00 86.50 86 LEU A O 1
ATOM 618 N N . HIS A 1 87 ? -18.862 4.046 4.844 1.00 81.88 87 HIS A N 1
ATOM 619 C CA . HIS A 1 87 ? -20.092 3.695 5.555 1.00 81.88 87 HIS A CA 1
ATOM 620 C C . HIS A 1 87 ? -19.864 2.762 6.748 1.00 81.88 87 HIS A C 1
ATOM 622 O O . HIS A 1 87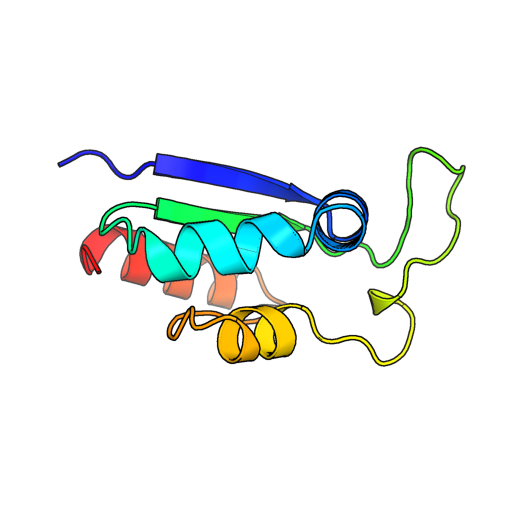 ? -20.637 2.816 7.704 1.00 81.88 87 HIS A O 1
ATOM 628 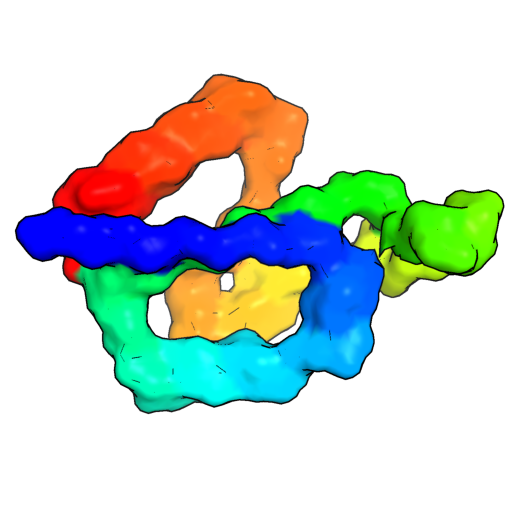N N . SER A 1 88 ? -18.829 1.917 6.715 1.00 70.06 88 SER A N 1
ATOM 629 C CA . SER A 1 88 ? -18.615 0.883 7.731 1.00 70.06 88 SER A CA 1
ATOM 630 C C . SER A 1 88 ? -18.115 1.410 9.077 1.00 70.06 88 SER A C 1
ATOM 632 O O . SER A 1 88 ? -18.312 0.726 10.076 1.00 70.06 88 SER A O 1
ATOM 634 N N . GLY A 1 89 ? -17.506 2.603 9.143 1.00 57.06 89 GLY A N 1
ATOM 635 C CA . GLY A 1 89 ? -17.021 3.192 10.406 1.00 57.06 89 GLY A CA 1
ATOM 636 C C . GLY A 1 89 ? -16.082 2.285 11.219 1.00 57.06 89 GLY A C 1
ATOM 637 O O . GLY A 1 89 ? -16.040 2.406 12.444 1.00 57.06 89 GLY A O 1
ATOM 638 N N . LEU A 1 90 ? -15.411 1.349 10.538 1.00 50.25 90 LEU A N 1
ATOM 639 C CA . LEU A 1 90 ? -14.440 0.401 11.086 1.00 50.25 90 LEU A CA 1
ATOM 640 C C . LEU A 1 90 ? -13.031 0.972 10.976 1.00 50.25 90 LEU A C 1
ATOM 642 O O . LEU A 1 90 ? -12.707 1.500 9.889 1.00 50.25 90 LEU A O 1
#

Sequence (90 aa):
MQSKVVFDGNGSLLLNLGSLAAIANLHPHNLIHIVFDNACYESSRGAPTATAGVTDLAAIAKGAGIANAVAVNSVKDFSVFLIDSLHSGL

pLDDT: mean 93.18, std 8.28, range [50.25, 98.44]

Secondary structure (DSSP, 8-state):
-PPEEEEEEHHHHHHTTHHHHHHHHH--TTEEEEEE--SEEGGGTTEE-GGGTT--HHHHHHHHT-SS-----SHHHHHHHHHHHHHH--

Radius of gyration: 13.42 Å; chains: 1; bounding box: 34×22×30 Å

Foldseek 3Di:
DAAAEAEEEPQRCVVPVVVLLVCQVVVQLRYDYHYHYPQADVVVVGHGDCVVDDDDPQVSSVVSRNVDGDDDDDPVVVVVSVVCSNPVSD